Protein AF-A0A328IM56-F1 (afdb_monomer_lite)

Sequence (89 aa):
MFEEALEPFTNELNRYFELSLENEAKKYCMGILKGIDQFGKESTSQFKDWAEDAPDEFFERVLDDWKRACKNPEHIQEMEDFIERGLGK

Foldseek 3Di:
DVCVVCVVLLVVLVVCLVVVVLVVSLVSLLVSLVVLLCCLPPPPDVVCVVCVCVSVVVSVVSLVVSVVSDPDVVSNVVSVVCCCPVRVD

Radius of gyration: 13.23 Å; chains: 1; bounding box: 33×17×34 Å

pLDDT: mean 92.19, std 6.9, range [70.69, 98.25]

Structure (mmCIF, N/CA/C/O backbone):
data_AF-A0A328IM56-F1
#
_entry.id   AF-A0A328IM56-F1
#
loop_
_atom_site.group_PDB
_atom_site.id
_atom_site.type_symbol
_atom_site.label_atom_id
_atom_site.label_alt_id
_atom_site.label_comp_id
_atom_site.label_asym_id
_atom_site.label_entity_id
_atom_site.label_seq_id
_atom_site.pdbx_PDB_ins_code
_atom_site.Cartn_x
_atom_site.Cartn_y
_atom_site.Cartn_z
_atom_site.occupancy
_atom_site.B_iso_or_equiv
_atom_site.auth_seq_id
_atom_site.auth_comp_id
_atom_site.auth_asym_id
_atom_site.auth_atom_id
_atom_site.pdbx_PDB_model_num
ATOM 1 N N . MET A 1 1 ? 18.878 0.920 -3.482 1.00 79.88 1 MET A N 1
ATOM 2 C CA . MET A 1 1 ? 18.163 -0.335 -3.829 1.00 79.88 1 MET A CA 1
ATOM 3 C C . MET A 1 1 ? 16.658 -0.084 -3.762 1.00 79.88 1 MET A C 1
ATOM 5 O O . MET A 1 1 ? 16.270 0.922 -3.185 1.00 79.88 1 MET A O 1
ATOM 9 N N . PHE A 1 2 ? 15.811 -0.924 -4.368 1.00 82.38 2 PHE A N 1
ATOM 10 C CA . PHE A 1 2 ? 14.351 -0.699 -4.387 1.00 82.38 2 PHE A CA 1
ATOM 11 C C . PHE A 1 2 ? 13.756 -0.595 -2.971 1.00 82.38 2 PHE A C 1
ATOM 13 O O . PHE A 1 2 ? 12.976 0.311 -2.701 1.00 82.38 2 PHE A O 1
ATOM 20 N N . GLU A 1 3 ? 14.223 -1.440 -2.045 1.00 85.56 3 GLU A N 1
ATOM 21 C CA . GLU A 1 3 ? 13.838 -1.396 -0.626 1.00 85.56 3 GLU A CA 1
ATOM 22 C C . GLU A 1 3 ? 14.173 -0.053 0.041 1.00 85.56 3 GLU A C 1
ATOM 24 O O . GLU A 1 3 ? 13.302 0.552 0.651 1.00 85.56 3 GLU A O 1
ATOM 29 N N . GLU A 1 4 ? 15.389 0.474 -0.146 1.00 88.25 4 GLU A N 1
ATOM 30 C CA . GLU A 1 4 ? 15.801 1.785 0.397 1.00 88.25 4 GLU A CA 1
ATOM 31 C C . GLU A 1 4 ? 14.950 2.941 -0.153 1.00 88.25 4 GLU A C 1
ATOM 33 O O . GLU A 1 4 ? 14.732 3.940 0.527 1.00 88.25 4 GLU A O 1
ATOM 38 N N . ALA A 1 5 ? 14.465 2.822 -1.394 1.00 90.06 5 ALA A N 1
ATOM 39 C CA . ALA A 1 5 ? 13.571 3.814 -1.983 1.00 90.06 5 ALA A CA 1
ATOM 40 C C . ALA A 1 5 ? 12.142 3.712 -1.422 1.00 90.06 5 ALA A C 1
ATOM 42 O O . ALA A 1 5 ? 11.456 4.728 -1.327 1.00 90.06 5 ALA A O 1
ATOM 43 N N . LEU A 1 6 ? 11.700 2.508 -1.047 1.00 92.75 6 LEU A N 1
ATOM 44 C CA . LEU A 1 6 ? 10.386 2.246 -0.453 1.00 92.75 6 LEU A CA 1
ATOM 45 C C . LEU A 1 6 ? 10.323 2.545 1.046 1.00 92.75 6 LEU A C 1
ATOM 47 O O . LEU A 1 6 ? 9.268 2.946 1.535 1.00 92.75 6 LEU A O 1
ATOM 51 N N . GLU A 1 7 ? 11.437 2.380 1.757 1.00 94.94 7 GLU A N 1
ATOM 52 C CA . GLU A 1 7 ? 11.521 2.473 3.217 1.00 94.94 7 GLU A CA 1
ATOM 53 C C . GLU A 1 7 ? 10.871 3.745 3.803 1.00 94.94 7 GLU A C 1
ATOM 55 O O . GLU A 1 7 ? 10.089 3.624 4.752 1.00 94.94 7 GLU A O 1
ATOM 60 N N . PRO A 1 8 ? 11.079 4.962 3.251 1.00 96.69 8 PRO A N 1
ATOM 61 C CA . PRO A 1 8 ? 10.425 6.161 3.774 1.00 96.69 8 PRO A CA 1
ATOM 62 C C . PRO A 1 8 ? 8.894 6.076 3.734 1.00 96.69 8 PRO A C 1
ATOM 64 O O . PRO A 1 8 ? 8.220 6.571 4.637 1.00 96.69 8 PRO A O 1
ATOM 67 N N . PHE A 1 9 ? 8.341 5.426 2.709 1.00 96.81 9 PHE A N 1
ATOM 68 C CA . PHE A 1 9 ? 6.901 5.278 2.523 1.00 96.81 9 PHE A CA 1
ATOM 69 C C . PHE A 1 9 ? 6.331 4.200 3.445 1.00 96.81 9 PHE A C 1
ATOM 71 O O . PHE A 1 9 ? 5.300 4.413 4.079 1.00 96.81 9 PHE A O 1
ATOM 78 N N . THR A 1 10 ? 7.009 3.060 3.593 1.00 96.19 10 THR A N 1
ATOM 79 C CA . THR A 1 10 ? 6.566 2.023 4.538 1.00 96.19 10 THR A CA 1
ATOM 80 C C . THR A 1 10 ? 6.654 2.503 5.989 1.00 96.19 10 THR A C 1
ATOM 82 O O . THR A 1 10 ? 5.788 2.174 6.796 1.00 96.19 10 THR A O 1
ATOM 85 N N . ASN A 1 11 ? 7.634 3.350 6.319 1.00 97.25 11 ASN A N 1
ATOM 86 C CA . ASN A 1 11 ? 7.740 3.969 7.642 1.00 97.25 11 ASN A CA 1
ATOM 87 C C . ASN A 1 11 ? 6.580 4.932 7.931 1.00 97.25 11 ASN A C 1
ATOM 89 O O . ASN A 1 11 ? 5.999 4.883 9.015 1.00 97.25 11 ASN A O 1
ATOM 93 N N . GLU A 1 12 ? 6.194 5.772 6.967 1.00 98.06 12 GLU A N 1
ATOM 94 C CA . GLU A 1 12 ? 5.038 6.661 7.138 1.00 98.06 12 GLU A CA 1
ATOM 95 C C . GLU A 1 12 ? 3.716 5.873 7.199 1.00 98.06 12 GLU A C 1
ATOM 97 O O . GLU A 1 12 ? 2.833 6.205 7.991 1.00 98.06 12 GLU A O 1
ATOM 102 N N . LEU A 1 13 ? 3.595 4.772 6.448 1.00 97.62 13 LEU A N 1
ATOM 103 C CA . LEU A 1 13 ? 2.448 3.867 6.556 1.00 97.62 13 LEU A CA 1
ATOM 104 C C . LEU A 1 13 ? 2.320 3.278 7.970 1.00 97.62 1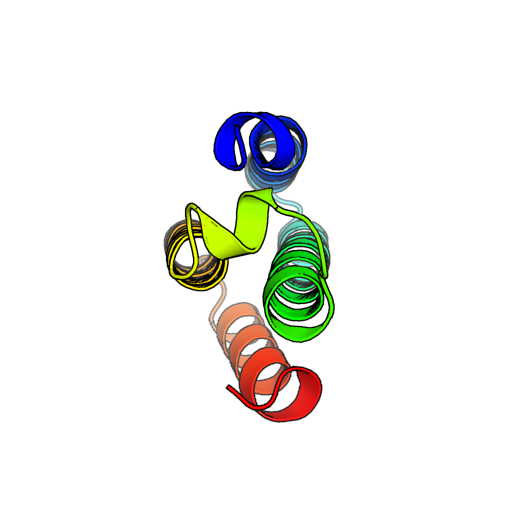3 LEU A C 1
ATOM 106 O O . LEU A 1 13 ? 1.233 3.296 8.552 1.00 97.62 13 LEU A O 1
ATOM 110 N N . ASN A 1 14 ? 3.429 2.805 8.543 1.00 95.69 14 ASN A N 1
ATOM 111 C CA . ASN A 1 14 ? 3.467 2.295 9.915 1.00 95.69 14 ASN A CA 1
ATOM 112 C C . ASN A 1 14 ? 3.070 3.373 10.928 1.00 95.69 14 ASN A C 1
ATOM 114 O O . ASN A 1 14 ? 2.287 3.108 11.840 1.00 95.69 14 ASN A O 1
ATOM 118 N N . ARG A 1 15 ? 3.517 4.615 10.720 1.00 97.56 15 ARG A N 1
ATOM 119 C CA . ARG A 1 15 ? 3.129 5.753 11.557 1.00 97.56 15 ARG A CA 1
ATOM 120 C C . ARG A 1 15 ? 1.617 6.005 11.550 1.00 97.56 15 ARG A C 1
ATOM 122 O O . ARG A 1 15 ? 1.056 6.334 12.594 1.00 97.56 15 ARG A O 1
ATOM 129 N N . TYR A 1 16 ? 0.924 5.834 10.421 1.00 97.56 16 TYR A N 1
ATOM 130 C CA . TYR A 1 16 ? -0.542 5.942 10.408 1.00 97.56 16 TYR A CA 1
ATOM 131 C C . TYR A 1 16 ? -1.219 4.857 11.243 1.00 97.56 16 TYR A C 1
ATOM 133 O O . TYR A 1 16 ? -2.187 5.157 11.944 1.00 97.56 16 TYR A O 1
ATOM 141 N N . PHE A 1 17 ? -0.694 3.631 11.239 1.00 93.50 17 PHE A N 1
ATOM 142 C CA . PHE A 1 17 ? -1.191 2.581 12.127 1.00 93.50 17 PHE A CA 1
ATOM 143 C C . PHE A 1 17 ? -0.942 2.903 13.606 1.00 93.50 17 PHE A C 1
ATOM 145 O O . PHE A 1 17 ? -1.857 2.753 14.416 1.00 93.50 17 PHE A O 1
ATOM 152 N N . GLU A 1 18 ? 0.238 3.419 13.964 1.00 95.81 18 GLU A N 1
ATOM 153 C CA . GLU 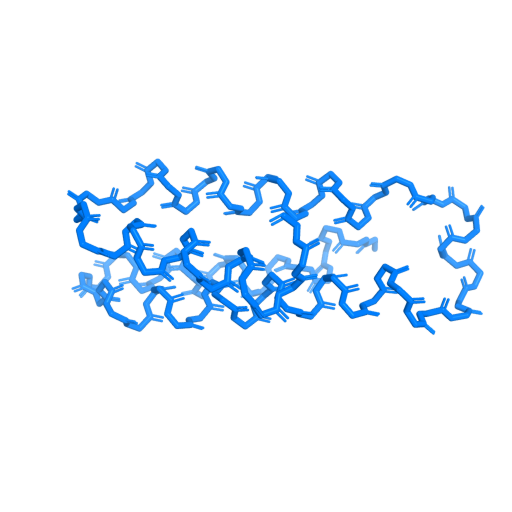A 1 18 ? 0.549 3.861 15.336 1.00 95.81 18 GLU A CA 1
ATOM 154 C C . GLU A 1 18 ? -0.408 4.957 15.833 1.00 95.81 18 GLU A C 1
ATOM 156 O O . GLU A 1 18 ? -0.780 4.985 17.006 1.00 95.81 18 GLU A O 1
ATOM 161 N N . LEU A 1 19 ? -0.851 5.835 14.931 1.00 96.88 19 LEU A N 1
ATOM 162 C CA . LEU A 1 19 ? -1.802 6.911 15.218 1.00 96.88 19 LEU A CA 1
ATOM 163 C C . LEU A 1 19 ? -3.275 6.481 15.112 1.00 96.88 19 LEU A C 1
ATOM 165 O O . LEU A 1 19 ? -4.159 7.315 15.297 1.00 96.88 19 LEU A O 1
ATOM 169 N N . SER A 1 20 ? -3.556 5.201 14.836 1.00 95.62 20 SER A N 1
ATOM 170 C CA . SER A 1 20 ? -4.915 4.677 14.613 1.00 95.62 20 SER A CA 1
ATOM 171 C C . SER A 1 20 ? -5.673 5.380 13.470 1.00 95.62 20 SER A C 1
ATOM 173 O O . SER A 1 20 ? -6.899 5.485 13.489 1.00 95.62 20 SER A O 1
ATOM 175 N N . LEU A 1 21 ? -4.945 5.856 12.457 1.00 96.44 21 LEU A N 1
ATOM 176 C CA . LEU A 1 21 ? -5.475 6.519 11.263 1.00 96.44 21 LEU A CA 1
ATOM 177 C C . LEU A 1 21 ? -5.679 5.496 10.136 1.00 96.44 21 LEU A C 1
ATOM 179 O O . LEU A 1 21 ? -4.989 5.499 9.117 1.00 96.44 21 LEU A O 1
ATOM 183 N N . GLU A 1 22 ? -6.602 4.555 10.341 1.00 94.25 22 GLU A N 1
ATOM 184 C CA . GLU A 1 22 ? -6.774 3.397 9.449 1.00 94.25 22 GLU A CA 1
ATOM 185 C C . GLU A 1 22 ? -7.189 3.780 8.020 1.00 94.25 22 GLU A C 1
ATOM 187 O O . GLU A 1 22 ? -6.815 3.111 7.054 1.00 94.25 22 GLU A O 1
ATOM 192 N N . ASN A 1 23 ? -7.969 4.852 7.872 1.00 96.19 23 ASN A N 1
ATOM 193 C CA . ASN A 1 23 ? -8.480 5.296 6.576 1.00 96.19 23 ASN A CA 1
ATOM 194 C C . ASN A 1 23 ? -7.369 5.957 5.741 1.00 96.19 23 ASN A C 1
ATOM 196 O O . ASN A 1 23 ? -7.277 5.754 4.528 1.00 96.19 23 ASN A O 1
ATOM 200 N N . GLU A 1 24 ? -6.502 6.721 6.399 1.00 97.75 24 GLU A N 1
ATOM 201 C CA . GLU A 1 24 ? -5.282 7.301 5.848 1.00 97.75 24 GLU A CA 1
ATOM 202 C C . GLU A 1 24 ? -4.286 6.198 5.493 1.00 97.75 24 GLU A C 1
ATOM 204 O O . GLU A 1 24 ? -3.793 6.182 4.367 1.00 97.75 24 GLU A O 1
ATOM 209 N N . ALA A 1 25 ? -4.071 5.226 6.388 1.00 97.88 25 ALA A N 1
ATOM 210 C CA . ALA A 1 25 ? -3.213 4.070 6.135 1.00 97.88 25 ALA A CA 1
ATOM 211 C C . ALA A 1 25 ? -3.656 3.295 4.884 1.00 97.88 25 ALA A C 1
ATOM 213 O O . ALA A 1 25 ? -2.830 2.977 4.030 1.00 97.88 25 ALA A O 1
ATOM 214 N N . LYS A 1 26 ? -4.964 3.039 4.724 1.00 98.06 26 LYS A N 1
ATOM 215 C CA . LYS A 1 26 ? -5.531 2.414 3.516 1.00 98.06 26 LYS A CA 1
ATOM 216 C C . LYS A 1 26 ? -5.190 3.208 2.254 1.00 98.06 26 LYS A C 1
ATOM 218 O O . LYS A 1 26 ? -4.598 2.664 1.325 1.00 98.06 26 LYS A O 1
ATOM 223 N N . LYS A 1 27 ? -5.537 4.500 2.221 1.00 98.25 27 LYS A N 1
ATOM 224 C CA . LYS A 1 27 ? -5.307 5.362 1.045 1.00 98.25 27 LYS A CA 1
ATOM 225 C C . LYS A 1 27 ? -3.823 5.493 0.710 1.00 98.25 27 LYS A C 1
ATOM 227 O O . LYS A 1 27 ? -3.461 5.528 -0.463 1.00 98.25 27 LYS A O 1
ATOM 232 N N . TYR A 1 28 ? -2.972 5.556 1.729 1.00 98.25 28 TYR A N 1
ATOM 233 C CA . TYR A 1 28 ? -1.530 5.647 1.555 1.00 98.25 28 TYR A CA 1
ATOM 234 C C . TYR A 1 28 ? -0.951 4.353 0.976 1.00 98.25 28 TYR A C 1
ATOM 236 O O . TYR A 1 28 ? -0.212 4.403 -0.005 1.00 98.25 28 TYR A O 1
ATOM 244 N N . CYS A 1 29 ? -1.365 3.195 1.502 1.00 98.25 29 CYS A N 1
ATOM 245 C CA . CYS A 1 29 ? -0.994 1.890 0.958 1.00 98.25 29 CYS A CA 1
ATOM 246 C C . CYS A 1 29 ? -1.436 1.735 -0.509 1.00 98.25 29 CYS A C 1
ATOM 248 O O . CYS A 1 29 ? -0.615 1.379 -1.351 1.00 98.25 29 CYS A O 1
ATOM 250 N N . MET A 1 30 ? -2.670 2.127 -0.862 1.00 98.25 30 MET A N 1
ATOM 251 C CA . MET A 1 30 ? -3.131 2.147 -2.264 1.00 98.25 30 MET A CA 1
ATOM 252 C C . MET A 1 30 ? -2.207 2.980 -3.170 1.00 98.25 30 MET A C 1
ATOM 254 O O . MET A 1 30 ? -1.931 2.595 -4.306 1.00 98.25 30 MET A O 1
ATOM 258 N N . GLY A 1 31 ? -1.705 4.115 -2.670 1.00 97.94 31 GLY A N 1
ATOM 259 C CA . GLY A 1 31 ? -0.739 4.956 -3.378 1.00 97.94 31 GLY A CA 1
ATOM 260 C C . GLY A 1 31 ? 0.608 4.266 -3.609 1.00 97.94 31 GLY A C 1
ATOM 261 O O . GLY A 1 31 ? 1.121 4.312 -4.728 1.00 97.94 31 GLY A O 1
ATOM 262 N N . ILE A 1 32 ? 1.150 3.593 -2.587 1.00 97.81 32 ILE A N 1
ATOM 263 C CA . ILE A 1 32 ? 2.390 2.808 -2.698 1.00 97.81 32 ILE A CA 1
ATOM 264 C C . ILE A 1 32 ? 2.220 1.704 -3.747 1.00 97.81 32 ILE A C 1
ATOM 266 O O . ILE A 1 32 ? 3.001 1.632 -4.694 1.00 97.81 32 ILE A O 1
ATOM 270 N N . LEU A 1 33 ? 1.166 0.893 -3.620 1.00 97.81 33 LEU A N 1
ATOM 271 C CA . LEU A 1 33 ? 0.875 -0.224 -4.521 1.00 97.81 33 LEU A CA 1
ATOM 272 C C . LEU A 1 33 ? 0.724 0.242 -5.973 1.00 97.81 33 LEU A C 1
ATOM 274 O O . LEU A 1 33 ? 1.303 -0.352 -6.881 1.00 97.81 33 LEU A O 1
ATOM 278 N N . LYS A 1 34 ? 0.016 1.355 -6.194 1.00 96.88 34 LYS A N 1
ATOM 279 C CA . LYS A 1 34 ? -0.110 1.965 -7.522 1.00 96.88 34 LYS A CA 1
ATOM 280 C C . LYS A 1 34 ? 1.240 2.396 -8.096 1.00 96.88 34 LYS A C 1
ATOM 282 O O . LYS A 1 34 ? 1.486 2.186 -9.279 1.00 96.88 34 LYS A O 1
ATOM 287 N N . GLY A 1 35 ? 2.097 3.014 -7.284 1.00 95.25 35 GLY A N 1
ATOM 288 C CA . GLY A 1 35 ? 3.428 3.443 -7.716 1.00 95.25 35 GLY A CA 1
ATOM 289 C C . GLY A 1 35 ? 4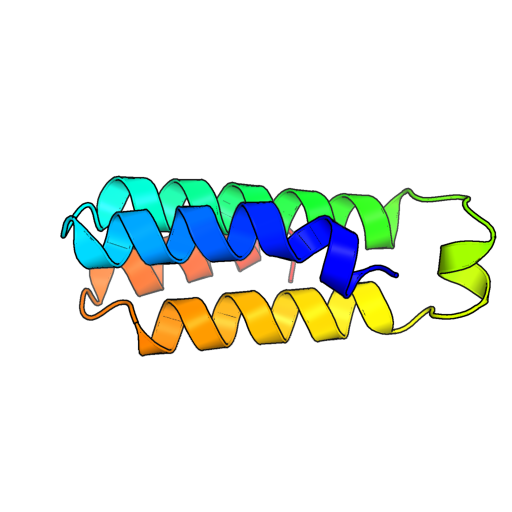.323 2.265 -8.104 1.00 95.25 35 GLY A C 1
ATOM 290 O O . GLY A 1 35 ? 4.999 2.326 -9.130 1.00 95.25 35 GLY A O 1
ATOM 291 N N . ILE A 1 36 ? 4.280 1.179 -7.326 1.00 94.88 36 ILE A N 1
ATOM 292 C CA . ILE A 1 36 ? 5.012 -0.059 -7.620 1.00 94.88 36 ILE A CA 1
ATOM 293 C C . ILE A 1 36 ? 4.506 -0.696 -8.924 1.00 94.88 36 ILE A C 1
ATOM 295 O O . ILE A 1 36 ? 5.313 -0.995 -9.802 1.00 94.88 36 ILE A O 1
ATOM 299 N N . ASP A 1 37 ? 3.186 -0.847 -9.090 1.00 94.31 37 ASP A N 1
ATOM 300 C CA . ASP A 1 37 ? 2.578 -1.401 -10.311 1.00 94.31 37 ASP A CA 1
ATOM 301 C C . ASP A 1 37 ? 2.928 -0.568 -11.555 1.00 94.31 37 ASP A C 1
ATOM 303 O O . ASP A 1 37 ? 3.342 -1.108 -12.584 1.00 94.31 37 ASP A O 1
ATOM 307 N N . GLN A 1 38 ? 2.848 0.761 -11.441 1.00 93.38 38 GLN A N 1
ATOM 308 C CA . GLN A 1 38 ? 3.225 1.667 -12.521 1.00 93.38 38 GLN A CA 1
ATOM 309 C C . GLN A 1 38 ? 4.711 1.532 -12.875 1.00 93.38 38 GLN A C 1
ATOM 311 O O . GLN A 1 38 ? 5.058 1.464 -14.053 1.00 93.38 38 GLN A O 1
ATOM 316 N N . PHE A 1 39 ? 5.598 1.447 -11.879 1.00 91.81 39 PHE A N 1
ATOM 317 C CA . PHE A 1 39 ? 7.021 1.221 -12.120 1.00 91.81 39 PHE A CA 1
ATOM 318 C C . PHE A 1 39 ? 7.264 -0.118 -12.831 1.00 91.81 39 PHE A C 1
ATOM 320 O O . PHE A 1 39 ? 7.987 -0.155 -13.829 1.00 91.81 39 PHE A O 1
ATOM 327 N N . GLY A 1 40 ? 6.623 -1.196 -12.372 1.00 89.88 40 GLY A N 1
ATOM 328 C CA . GLY A 1 40 ? 6.711 -2.519 -12.993 1.00 89.88 40 GLY A CA 1
ATOM 329 C C . GLY A 1 40 ? 6.251 -2.524 -14.454 1.00 89.88 40 GLY A C 1
ATOM 330 O O . GLY A 1 40 ? 6.902 -3.128 -15.305 1.00 89.88 40 GLY A O 1
ATOM 331 N N . LYS A 1 41 ? 5.189 -1.789 -14.794 1.00 88.19 41 LYS A N 1
ATOM 332 C CA . LYS A 1 41 ? 4.654 -1.725 -16.166 1.00 88.19 41 LYS A CA 1
ATOM 333 C C . LYS A 1 41 ? 5.440 -0.781 -17.079 1.00 88.19 41 LYS A C 1
ATOM 335 O O . LYS A 1 41 ? 5.772 -1.155 -18.202 1.00 88.19 41 LYS A O 1
ATOM 340 N N . GLU A 1 42 ? 5.764 0.419 -16.608 1.00 88.88 42 GLU A N 1
ATOM 341 C CA . GLU A 1 42 ? 6.182 1.539 -17.468 1.00 88.88 42 GLU A CA 1
ATOM 342 C C . GLU A 1 42 ? 7.682 1.855 -17.411 1.00 88.88 42 GLU A C 1
ATOM 344 O O . GLU A 1 42 ? 8.198 2.528 -18.304 1.00 88.88 42 GLU A O 1
ATOM 349 N N . SER A 1 43 ? 8.407 1.397 -16.384 1.00 84.31 43 SER A N 1
ATOM 350 C CA . SER A 1 43 ? 9.825 1.740 -16.235 1.00 84.31 43 SER A CA 1
ATOM 351 C C . SER A 1 43 ? 10.670 1.152 -17.367 1.00 84.31 43 SER A C 1
ATOM 353 O O . SER A 1 43 ? 10.577 -0.035 -17.680 1.00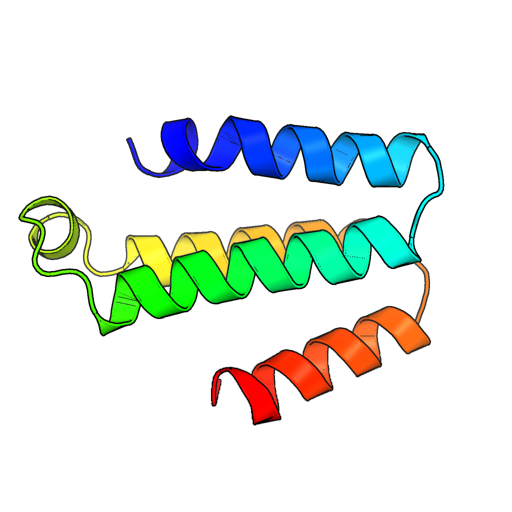 84.31 43 SER A O 1
ATOM 355 N N . THR A 1 44 ? 11.538 1.987 -17.939 1.00 83.50 44 THR A N 1
ATOM 356 C CA . THR A 1 44 ? 12.576 1.610 -18.916 1.00 83.50 44 THR A CA 1
ATOM 357 C C . THR A 1 44 ? 13.977 1.690 -18.301 1.00 83.50 44 THR A C 1
ATOM 359 O O . THR A 1 44 ? 14.969 1.878 -19.006 1.00 83.50 44 THR A O 1
ATOM 362 N N . SER A 1 45 ? 14.066 1.692 -16.968 1.00 80.25 45 SER A N 1
ATOM 363 C CA . SER A 1 45 ? 15.346 1.795 -16.267 1.00 80.25 45 SER A CA 1
ATOM 364 C C . SER A 1 45 ? 16.121 0.480 -16.346 1.00 80.25 45 SER A C 1
ATOM 366 O O . SER A 1 45 ? 15.528 -0.582 -16.191 1.00 80.25 45 SER A O 1
ATOM 368 N N . GLN A 1 46 ? 17.453 0.555 -16.453 1.00 76.62 46 GLN A N 1
ATOM 369 C CA . GLN A 1 46 ? 18.333 -0.626 -16.388 1.00 76.62 46 GLN A CA 1
ATOM 370 C C . GLN A 1 46 ? 18.157 -1.430 -15.093 1.00 76.62 46 GLN A C 1
ATOM 372 O O . GLN A 1 46 ? 18.438 -2.619 -15.053 1.00 76.62 46 GLN A O 1
ATOM 377 N N . PHE A 1 47 ? 17.679 -0.780 -14.027 1.00 75.25 47 PHE A N 1
ATOM 378 C CA . PHE A 1 47 ? 17.357 -1.451 -12.775 1.00 75.25 47 PHE A CA 1
ATOM 379 C C . PHE A 1 47 ? 16.261 -2.511 -12.953 1.00 75.25 47 PHE A C 1
ATOM 381 O O . PHE A 1 47 ? 16.369 -3.585 -12.371 1.00 75.25 47 PHE A O 1
ATOM 388 N N . LYS A 1 48 ? 15.237 -2.234 -13.772 1.00 72.25 48 LYS A N 1
ATOM 389 C CA . LYS A 1 48 ? 14.159 -3.189 -14.055 1.00 72.25 48 LYS A CA 1
ATOM 390 C C . LYS A 1 48 ? 14.704 -4.442 -14.739 1.00 72.25 48 LYS A C 1
ATOM 392 O O . LYS A 1 48 ? 14.360 -5.537 -14.331 1.00 72.25 48 LYS A O 1
ATOM 397 N N . ASP A 1 49 ? 15.614 -4.273 -15.694 1.00 75.50 49 ASP A N 1
ATOM 398 C CA . ASP A 1 49 ? 16.224 -5.389 -16.430 1.00 75.50 49 ASP A CA 1
ATOM 399 C C . ASP A 1 49 ? 17.144 -6.256 -15.546 1.00 75.50 49 ASP A C 1
ATOM 401 O O . ASP A 1 49 ? 17.475 -7.386 -15.890 1.00 75.50 49 ASP A O 1
ATOM 405 N N . TRP A 1 50 ? 17.614 -5.726 -14.412 1.00 79.81 50 TRP A N 1
ATOM 406 C CA . TRP A 1 50 ? 18.456 -6.463 -13.461 1.00 79.81 50 TRP A CA 1
ATOM 407 C C . TRP A 1 50 ? 17.661 -7.147 -12.349 1.00 79.81 50 TRP A C 1
ATOM 409 O O . TRP A 1 50 ? 18.190 -8.040 -11.690 1.00 79.81 50 TRP A O 1
ATOM 419 N N . ALA A 1 51 ? 16.425 -6.712 -12.117 1.00 80.25 51 ALA A N 1
ATOM 420 C CA . ALA A 1 51 ? 15.567 -7.182 -11.040 1.00 80.25 51 ALA A CA 1
ATOM 421 C C . ALA A 1 51 ? 14.102 -7.158 -11.501 1.00 80.25 51 ALA A C 1
ATOM 423 O O . ALA A 1 51 ? 13.285 -6.408 -10.964 1.00 80.25 51 ALA A O 1
ATOM 424 N N . GLU A 1 52 ? 13.800 -7.956 -12.530 1.00 79.50 52 GLU A N 1
ATOM 425 C CA . GLU A 1 52 ? 12.492 -7.973 -13.201 1.00 79.50 52 GLU A CA 1
ATOM 426 C C . GLU A 1 52 ? 11.345 -8.312 -12.237 1.00 79.50 52 GLU A C 1
ATOM 428 O O . GLU A 1 52 ? 10.282 -7.701 -12.326 1.00 79.50 52 GLU A O 1
ATOM 433 N N . ASP A 1 53 ? 11.596 -9.198 -11.268 1.00 85.50 53 ASP A N 1
ATOM 434 C CA . ASP A 1 53 ? 10.596 -9.674 -10.302 1.00 85.50 53 ASP A CA 1
ATOM 435 C C . ASP A 1 53 ? 10.413 -8.737 -9.096 1.00 85.50 53 ASP A C 1
ATOM 437 O O . ASP A 1 53 ? 9.399 -8.798 -8.399 1.00 85.50 53 ASP A O 1
ATOM 441 N N . ALA A 1 54 ? 11.367 -7.830 -8.845 1.00 86.12 54 ALA A N 1
ATOM 442 C CA . ALA A 1 54 ? 11.355 -7.000 -7.642 1.00 86.12 54 ALA A CA 1
ATOM 443 C C . ALA A 1 54 ? 10.056 -6.184 -7.481 1.00 86.12 54 ALA A C 1
ATOM 445 O O . ALA A 1 54 ? 9.501 -6.184 -6.383 1.00 86.12 54 ALA A O 1
ATOM 446 N N . PRO A 1 55 ? 9.513 -5.505 -8.513 1.00 90.19 55 PRO A N 1
ATOM 447 C CA . PRO A 1 55 ? 8.265 -4.763 -8.359 1.00 90.19 55 PRO A CA 1
ATOM 448 C C . PRO A 1 55 ? 7.112 -5.630 -7.841 1.00 90.19 55 PRO A C 1
ATOM 450 O O . PRO A 1 55 ? 6.403 -5.201 -6.935 1.00 90.1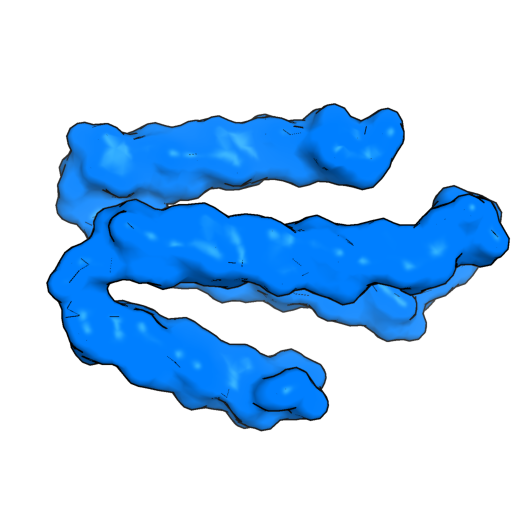9 55 PRO A O 1
ATOM 453 N N . ASP A 1 56 ? 6.943 -6.849 -8.353 1.00 91.69 56 ASP A N 1
ATOM 454 C CA . ASP A 1 56 ? 5.858 -7.730 -7.915 1.00 91.69 56 ASP A CA 1
ATOM 455 C C . ASP A 1 56 ? 6.107 -8.278 -6.500 1.00 91.69 56 ASP A C 1
ATOM 457 O O . ASP A 1 56 ? 5.202 -8.224 -5.667 1.00 91.69 56 ASP A O 1
ATOM 461 N N . GLU A 1 57 ? 7.343 -8.665 -6.166 1.00 93.19 57 GLU A N 1
ATOM 462 C CA . GLU A 1 57 ? 7.703 -9.094 -4.804 1.00 93.19 57 GLU A CA 1
ATOM 463 C C . GLU A 1 57 ? 7.441 -7.997 -3.756 1.00 93.19 57 GLU A C 1
ATOM 465 O O . GLU A 1 57 ? 6.886 -8.249 -2.682 1.00 93.19 57 GLU A O 1
ATOM 470 N N . PHE A 1 58 ? 7.815 -6.749 -4.056 1.00 94.25 58 PHE A N 1
ATOM 471 C CA . PHE A 1 58 ? 7.582 -5.625 -3.149 1.00 94.25 58 PHE A CA 1
ATOM 472 C C . PHE A 1 58 ? 6.109 -5.216 -3.090 1.00 94.25 58 PHE A C 1
ATOM 474 O O . PHE A 1 58 ? 5.650 -4.775 -2.034 1.00 94.25 58 PHE A O 1
ATOM 481 N N . PHE A 1 59 ? 5.361 -5.375 -4.184 1.00 96.12 59 PHE A N 1
ATOM 482 C CA . PHE A 1 59 ? 3.916 -5.172 -4.192 1.00 96.12 59 PHE A CA 1
ATOM 483 C C . PHE A 1 59 ? 3.231 -6.132 -3.214 1.00 96.12 59 PHE A C 1
ATOM 485 O O . PHE A 1 59 ? 2.489 -5.691 -2.334 1.00 96.12 59 PHE A O 1
ATOM 492 N N . GLU A 1 60 ? 3.515 -7.431 -3.343 1.00 95.75 60 GLU A N 1
ATOM 493 C CA . GLU A 1 60 ? 2.948 -8.472 -2.484 1.00 95.75 60 GLU A CA 1
ATOM 494 C C . GLU A 1 60 ? 3.337 -8.255 -1.023 1.00 95.75 60 GLU A C 1
ATOM 496 O O . GLU A 1 60 ? 2.470 -8.250 -0.149 1.00 95.75 60 GLU A O 1
ATOM 501 N N . ARG A 1 61 ? 4.617 -7.970 -0.753 1.00 96.00 61 ARG A N 1
ATOM 502 C CA . ARG A 1 61 ? 5.104 -7.717 0.608 1.00 96.00 61 ARG A CA 1
ATOM 503 C C . ARG A 1 61 ? 4.387 -6.543 1.277 1.00 96.00 61 ARG A C 1
ATOM 505 O O . ARG A 1 61 ? 3.932 -6.681 2.410 1.00 96.00 61 ARG A O 1
ATOM 512 N N . VAL A 1 62 ? 4.263 -5.397 0.598 1.00 97.06 62 VAL A N 1
ATOM 513 C CA . VAL A 1 62 ? 3.581 -4.216 1.163 1.00 97.06 62 VAL A CA 1
ATOM 514 C C . VAL A 1 62 ? 2.099 -4.500 1.409 1.00 97.06 62 VAL A C 1
ATOM 516 O O . VAL A 1 62 ? 1.565 -4.105 2.449 1.00 97.06 62 VAL A O 1
ATOM 519 N N . LEU A 1 63 ? 1.432 -5.192 0.481 1.00 97.50 63 LEU A N 1
ATOM 520 C CA . LEU A 1 63 ? 0.028 -5.565 0.635 1.00 97.50 63 LEU A CA 1
ATOM 521 C C . LEU A 1 63 ? -0.181 -6.505 1.828 1.00 97.50 63 LEU A C 1
ATOM 523 O O . LEU A 1 63 ? -1.084 -6.275 2.633 1.00 97.50 63 LEU A O 1
ATOM 527 N N . ASP A 1 64 ? 0.654 -7.533 1.961 1.00 96.75 64 ASP A N 1
ATOM 528 C CA . ASP A 1 64 ? 0.583 -8.507 3.048 1.00 96.75 64 ASP A CA 1
ATOM 529 C C . ASP A 1 64 ? 0.841 -7.865 4.411 1.00 96.75 64 ASP A C 1
ATOM 531 O O . ASP A 1 64 ? 0.091 -8.103 5.363 1.00 96.75 64 ASP A O 1
ATOM 535 N N . ASP A 1 65 ? 1.868 -7.020 4.510 1.00 95.62 65 ASP A N 1
ATOM 536 C CA . ASP A 1 65 ? 2.184 -6.302 5.743 1.00 95.62 65 ASP A CA 1
ATOM 537 C C . ASP A 1 65 ? 1.028 -5.369 6.139 1.00 95.62 65 ASP A C 1
ATOM 539 O O . ASP A 1 65 ? 0.599 -5.360 7.299 1.00 95.62 65 ASP A O 1
ATOM 543 N N . TRP A 1 66 ? 0.435 -4.660 5.172 1.00 97.69 66 TRP A N 1
ATOM 544 C CA . TRP A 1 66 ? -0.748 -3.836 5.413 1.00 97.69 66 TRP A CA 1
ATOM 545 C C . TRP A 1 66 ? -1.966 -4.667 5.841 1.00 97.69 66 TRP A C 1
ATOM 547 O O . TRP A 1 66 ? -2.633 -4.298 6.808 1.00 97.69 66 TRP A O 1
ATOM 557 N N . LYS A 1 67 ? -2.248 -5.804 5.186 1.00 95.69 67 LYS A N 1
ATOM 558 C CA . LYS A 1 67 ? -3.363 -6.705 5.543 1.00 95.69 67 LYS A CA 1
ATOM 559 C C . LYS A 1 67 ? -3.199 -7.295 6.946 1.00 95.69 67 LYS A C 1
ATOM 561 O O . LYS A 1 67 ? -4.189 -7.468 7.649 1.00 95.69 67 LYS A O 1
ATOM 566 N N . ARG A 1 68 ? -1.967 -7.578 7.383 1.00 94.69 68 ARG A N 1
ATOM 567 C CA . ARG A 1 68 ? -1.676 -8.049 8.752 1.00 94.69 68 ARG A CA 1
ATOM 568 C C . ARG A 1 68 ? -1.890 -6.961 9.804 1.00 94.69 68 ARG A C 1
ATOM 570 O O . ARG A 1 68 ? -2.313 -7.271 10.918 1.00 94.69 68 ARG A O 1
ATOM 577 N N . ALA A 1 69 ? -1.580 -5.709 9.472 1.00 93.62 69 ALA A N 1
ATOM 578 C CA . ALA A 1 69 ? -1.754 -4.571 10.371 1.00 93.62 69 ALA A CA 1
ATOM 579 C C . ALA A 1 69 ? -3.210 -4.068 10.422 1.00 93.62 69 ALA A C 1
ATOM 581 O O . ALA A 1 69 ? -3.686 -3.647 11.481 1.00 93.62 69 ALA A O 1
ATOM 582 N N . CYS A 1 70 ? -3.933 -4.125 9.300 1.00 93.56 70 CYS A N 1
ATOM 583 C CA . CYS A 1 70 ? -5.318 -3.684 9.198 1.00 93.56 70 CYS A CA 1
ATOM 584 C C . CYS A 1 70 ? -6.275 -4.692 9.846 1.00 93.56 70 CYS A C 1
ATOM 586 O O . CYS A 1 70 ? -6.367 -5.846 9.441 1.00 93.56 70 CYS A O 1
ATOM 588 N N . LYS A 1 71 ? -7.043 -4.240 10.841 1.00 89.38 71 LYS A N 1
ATOM 589 C CA . LYS A 1 71 ? -8.040 -5.074 11.536 1.00 89.38 71 LYS A CA 1
ATOM 590 C C . LYS A 1 71 ? -9.462 -4.879 11.013 1.00 89.38 71 LYS A C 1
ATOM 592 O O . LYS A 1 71 ? -10.371 -5.550 11.494 1.00 89.38 71 LYS A O 1
ATOM 597 N N . ASN A 1 72 ? -9.659 -3.957 10.072 1.00 94.38 72 ASN A N 1
ATOM 598 C CA . ASN A 1 72 ? -10.969 -3.578 9.562 1.00 94.38 72 ASN A CA 1
ATOM 599 C C . ASN A 1 72 ? -11.293 -4.342 8.259 1.00 94.38 72 ASN A C 1
ATOM 601 O O . ASN A 1 72 ? -10.668 -4.070 7.231 1.00 94.38 72 ASN A O 1
ATOM 605 N N . PRO A 1 73 ? -12.285 -5.255 8.264 1.00 94.88 73 PRO A N 1
ATOM 606 C CA . PRO A 1 73 ? -12.652 -6.028 7.078 1.00 94.88 73 PRO A CA 1
ATOM 607 C C . PRO A 1 73 ? -13.156 -5.178 5.905 1.00 94.88 73 PRO A C 1
ATOM 609 O O . PRO A 1 73 ? -12.916 -5.536 4.757 1.00 94.88 73 PRO A O 1
ATOM 612 N N . GLU A 1 74 ? -13.824 -4.050 6.167 1.00 96.81 74 GLU A N 1
ATOM 613 C CA . GLU A 1 74 ? -14.319 -3.152 5.113 1.00 96.81 74 GLU A CA 1
ATOM 614 C C . GLU A 1 74 ? -13.153 -2.530 4.340 1.00 96.81 74 GLU A C 1
ATOM 616 O O . GLU A 1 74 ? -13.147 -2.514 3.113 1.00 96.81 74 GLU A O 1
ATOM 621 N N . HIS A 1 75 ? -12.105 -2.111 5.053 1.00 97.25 75 HIS A N 1
ATOM 622 C CA . HIS A 1 75 ? -10.901 -1.583 4.420 1.00 97.25 75 HIS A CA 1
ATOM 623 C C . HIS A 1 75 ? -10.170 -2.639 3.590 1.00 97.25 75 HIS A C 1
ATOM 625 O O . HIS A 1 75 ? -9.633 -2.305 2.534 1.00 97.25 75 HIS A O 1
ATOM 631 N N . ILE A 1 76 ? -10.138 -3.891 4.057 1.00 96.56 76 ILE A N 1
ATOM 632 C CA . ILE A 1 76 ? -9.553 -5.004 3.300 1.00 96.56 76 ILE A CA 1
ATOM 633 C C . ILE A 1 76 ? -10.329 -5.210 1.996 1.00 96.56 76 ILE A C 1
ATOM 635 O O . ILE A 1 76 ? -9.706 -5.260 0.939 1.00 96.56 76 ILE A O 1
ATOM 639 N N . GLN A 1 77 ? -11.664 -5.234 2.052 1.00 97.06 77 GLN A N 1
ATOM 640 C CA . GLN A 1 77 ? -12.495 -5.365 0.855 1.00 97.06 77 GLN A CA 1
ATOM 641 C C . GLN A 1 77 ? -12.293 -4.193 -0.116 1.00 97.06 77 GLN A C 1
ATOM 643 O O . GLN A 1 77 ? -12.1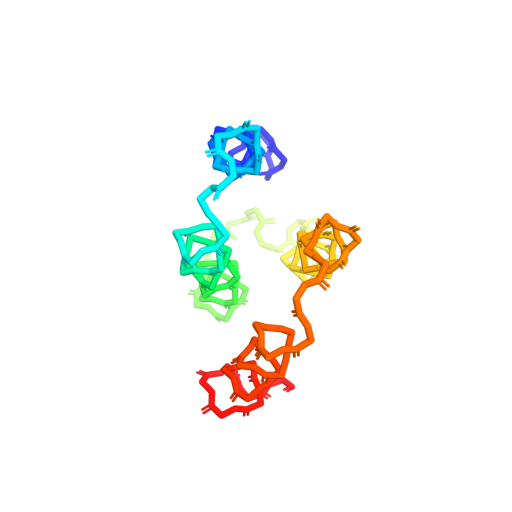41 -4.402 -1.313 1.00 97.06 77 GLN A O 1
ATOM 648 N N . GLU A 1 78 ? -12.237 -2.954 0.381 1.00 97.75 78 GLU A N 1
ATOM 649 C CA . GLU A 1 78 ? -11.964 -1.783 -0.462 1.00 97.75 78 GLU A CA 1
ATOM 650 C C . GLU A 1 78 ? -10.589 -1.850 -1.149 1.00 97.75 78 GLU A C 1
ATOM 652 O O . GLU A 1 78 ? -10.438 -1.378 -2.277 1.00 97.75 78 GLU A O 1
ATOM 657 N N . MET A 1 79 ? -9.579 -2.412 -0.476 1.00 97.69 79 MET A N 1
ATOM 658 C CA . MET A 1 79 ? -8.256 -2.642 -1.060 1.00 97.69 79 MET A CA 1
ATOM 659 C C . MET A 1 79 ? -8.313 -3.696 -2.170 1.00 97.69 79 MET A C 1
ATOM 661 O O . MET A 1 79 ? -7.717 -3.496 -3.224 1.00 97.69 79 MET A O 1
ATOM 665 N N . GLU A 1 80 ? -9.037 -4.793 -1.957 1.00 96.38 80 GLU A N 1
ATOM 666 C CA . GLU A 1 80 ? -9.213 -5.853 -2.959 1.00 96.38 80 GLU A CA 1
ATOM 667 C C . GLU A 1 80 ? -9.948 -5.328 -4.197 1.00 96.38 80 GLU A C 1
ATOM 669 O O . GLU A 1 80 ? -9.438 -5.457 -5.309 1.00 96.38 80 GLU A O 1
ATOM 674 N N . ASP A 1 81 ? -11.051 -4.600 -4.006 1.00 97.12 81 ASP A N 1
ATOM 675 C CA . ASP A 1 81 ? -11.782 -3.933 -5.087 1.00 97.12 81 ASP A CA 1
ATOM 676 C C . ASP A 1 81 ? -10.884 -2.958 -5.874 1.00 97.12 81 ASP A C 1
ATOM 678 O O . ASP A 1 81 ? -10.989 -2.844 -7.100 1.00 97.12 81 ASP A O 1
ATOM 682 N N . PHE A 1 82 ? -10.005 -2.229 -5.177 1.00 97.00 82 PHE A N 1
ATOM 683 C CA . PHE A 1 82 ? -9.040 -1.324 -5.799 1.00 97.00 82 PHE A CA 1
ATOM 684 C C . PHE A 1 82 ? -8.000 -2.071 -6.641 1.00 97.00 82 PHE A C 1
ATOM 686 O O . PHE A 1 82 ? -7.686 -1.618 -7.742 1.00 97.00 82 PHE A O 1
ATOM 693 N N . ILE A 1 83 ? -7.472 -3.192 -6.153 1.00 96.00 83 ILE A N 1
ATOM 694 C CA . ILE A 1 83 ? -6.478 -3.992 -6.877 1.00 96.00 83 ILE A CA 1
ATOM 695 C C . ILE A 1 83 ? -7.111 -4.594 -8.139 1.00 96.00 83 ILE A C 1
ATOM 697 O O . ILE A 1 83 ? -6.607 -4.353 -9.242 1.00 96.00 83 ILE A O 1
ATOM 701 N N . GLU A 1 84 ? -8.268 -5.244 -7.998 1.00 94.75 84 GLU A N 1
ATOM 702 C CA . GLU A 1 84 ? -8.968 -5.901 -9.108 1.00 94.75 84 GLU A CA 1
ATOM 703 C C . GLU A 1 84 ? -9.370 -4.902 -10.203 1.00 94.75 84 GLU A C 1
ATOM 705 O O . GLU A 1 84 ? -9.163 -5.135 -11.395 1.00 94.75 84 GLU A O 1
ATOM 710 N N . ARG A 1 85 ? -9.947 -3.756 -9.818 1.00 91.94 85 ARG A N 1
ATOM 711 C CA . ARG A 1 85 ? -10.519 -2.795 -10.781 1.00 91.94 85 ARG A CA 1
ATOM 712 C C . ARG A 1 85 ? -9.540 -1.720 -11.228 1.00 91.94 85 ARG A C 1
ATOM 714 O O . ARG A 1 85 ? -9.667 -1.201 -12.335 1.00 91.94 85 ARG A O 1
ATOM 721 N N . GLY A 1 86 ? -8.632 -1.317 -10.345 1.00 82.44 86 GLY A N 1
ATOM 722 C CA . GLY A 1 86 ? -7.727 -0.189 -10.548 1.00 82.44 86 GLY A CA 1
ATOM 723 C C . GLY A 1 86 ? -6.375 -0.587 -11.126 1.00 82.44 86 GLY A C 1
ATOM 724 O O . GLY A 1 86 ? -5.801 0.193 -11.885 1.00 82.44 86 GLY A O 1
ATOM 725 N N . LEU A 1 87 ? -5.880 -1.780 -10.786 1.00 89.38 87 LEU A N 1
ATOM 726 C CA . LEU A 1 87 ? -4.569 -2.273 -11.224 1.00 89.38 87 LEU A CA 1
ATOM 727 C C . LEU A 1 87 ? -4.677 -3.464 -12.187 1.00 89.38 87 LEU A C 1
ATOM 729 O O . LEU A 1 87 ? -3.732 -3.720 -12.940 1.00 89.38 87 LEU A O 1
ATOM 733 N N . GLY A 1 88 ? -5.837 -4.133 -12.213 1.00 79.69 88 GLY A N 1
ATOM 734 C CA . GLY A 1 88 ? -6.096 -5.292 -13.067 1.00 79.69 88 GLY A CA 1
ATOM 735 C C . GLY A 1 88 ? -5.297 -6.521 -12.641 1.00 79.69 88 GLY A C 1
ATOM 736 O O . GLY A 1 88 ? -4.870 -7.283 -13.509 1.00 79.69 88 GLY A O 1
ATOM 737 N N . LYS A 1 89 ? -5.041 -6.650 -11.334 1.00 70.69 89 LYS A N 1
ATOM 738 C CA . LYS A 1 89 ? -4.380 -7.800 -10.713 1.00 70.69 89 LYS A CA 1
ATOM 739 C C . LYS A 1 89 ? -5.391 -8.644 -9.948 1.00 70.69 89 LYS A C 1
ATOM 741 O O . LYS A 1 89 ? -6.368 -8.048 -9.446 1.00 70.69 89 LYS A O 1
#

Secondary structure (DSSP, 8-state):
-HHHHHHHHHHHHHHHHHTT-HHHHHHHHHHHHHHHHHHHHH---HHHHH-TTHHHHHHHHHHHHHHHH---HHHHHHHHHHIIIII--